Protein AF-A0A6L3X4Z1-F1 (afdb_monomer)

Solvent-accessible surface area (backbone atoms only — not comparable to full-atom values): 4671 Å² total; per-residue (Å²): 138,83,80,83,85,79,90,78,74,66,74,86,54,67,85,48,78,81,85,46,69,67,54,51,43,40,45,70,62,61,62,44,50,62,58,56,70,71,43,87,72,59,94,53,58,64,61,51,51,52,51,51,54,52,49,51,53,49,28,51,53,46,36,55,75,69,67,54,82,81,90,128

Secondary structure (DSSP, 8-state):
-PPP----SSTTTGGGSSS-HHHHHHHHHHHHHHHHHH-SS-TTHHHHHHHHHHHHHHHHHHHHHTTPPP--

Organism: NCBI:txid158836

InterPro domains:
  IPR017732 Type IV / VI secretion system, DotU [PF09850] (22-71)
  IPR038522 Type IV / VI secretion system, DotU superfamily [G3DSA:1.25.40.590] (17-72)

Mean predicted aligned error: 12.14 Å

Structure (mmCIF, N/CA/C/O backbone):
data_AF-A0A6L3X4Z1-F1
#
_entry.id   AF-A0A6L3X4Z1-F1
#
loop_
_atom_site.group_PDB
_atom_site.id
_atom_site.type_symbol
_atom_site.label_atom_id
_atom_site.label_alt_id
_atom_site.label_comp_id
_atom_site.label_asym_id
_atom_site.label_entity_id
_atom_site.label_seq_id
_atom_site.pdbx_PDB_ins_code
_atom_site.Cartn_x
_atom_site.Cartn_y
_atom_site.Cartn_z
_atom_site.occupancy
_atom_site.B_iso_or_equiv
_atom_site.auth_seq_id
_atom_site.auth_comp_id
_atom_site.auth_asym_id
_atom_site.auth_atom_id
_atom_site.pdbx_PDB_model_num
ATOM 1 N N . MET A 1 1 ? 36.602 -5.619 32.616 1.00 53.09 1 MET A N 1
ATOM 2 C CA . MET A 1 1 ? 36.366 -4.640 31.537 1.00 53.09 1 MET A CA 1
ATOM 3 C C . MET A 1 1 ? 35.803 -5.421 30.358 1.00 53.09 1 MET A C 1
ATOM 5 O O . MET A 1 1 ? 36.582 -5.915 29.561 1.00 53.09 1 MET A O 1
ATOM 9 N N . GLN A 1 2 ? 34.488 -5.668 30.328 1.00 47.69 2 GLN A N 1
ATOM 10 C CA . GLN A 1 2 ? 33.839 -6.316 29.183 1.00 47.69 2 GLN A CA 1
ATOM 11 C C . GLN A 1 2 ? 33.194 -5.204 28.364 1.00 47.69 2 GLN A C 1
ATOM 13 O O . GLN A 1 2 ? 32.397 -4.418 28.881 1.00 47.69 2 GLN A O 1
ATOM 18 N N . GLU A 1 3 ? 33.681 -5.072 27.142 1.00 44.81 3 GLU A N 1
ATOM 19 C CA . GLU A 1 3 ? 33.429 -3.959 26.250 1.00 44.81 3 GLU A CA 1
ATOM 20 C C . GLU A 1 3 ? 31.966 -3.900 25.812 1.00 44.81 3 GLU A C 1
ATOM 22 O O . GLU A 1 3 ? 31.284 -4.900 25.604 1.00 44.81 3 GLU A O 1
ATOM 27 N N . ARG A 1 4 ? 31.507 -2.656 25.740 1.00 62.59 4 ARG A N 1
ATOM 28 C CA . ARG A 1 4 ? 30.215 -2.198 25.242 1.00 62.59 4 ARG A CA 1
ATOM 29 C C . ARG A 1 4 ? 30.190 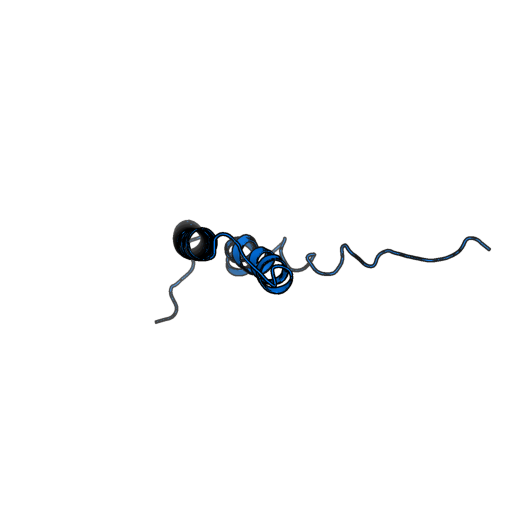-2.376 23.716 1.00 62.59 4 ARG A C 1
ATOM 31 O O . ARG A 1 4 ? 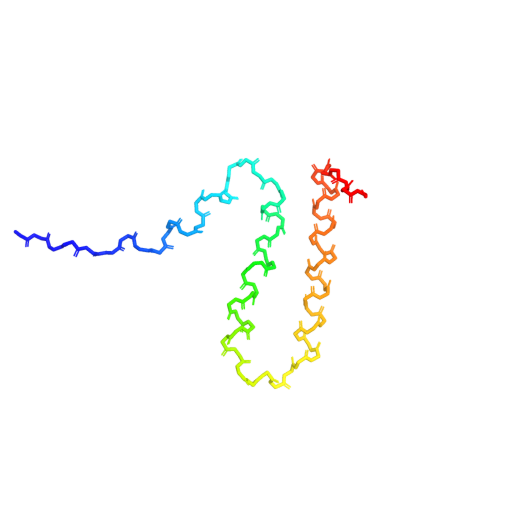31.269 -2.397 23.130 1.00 62.59 4 ARG A O 1
ATOM 38 N N . GLN A 1 5 ? 28.988 -2.311 23.126 1.00 43.81 5 GLN A N 1
ATOM 39 C CA . GLN A 1 5 ? 28.629 -2.252 21.684 1.00 43.81 5 GLN A CA 1
ATOM 40 C C . GLN A 1 5 ? 28.027 -3.589 21.202 1.00 43.81 5 GLN A C 1
ATOM 42 O O . GLN A 1 5 ? 28.622 -4.633 21.410 1.00 43.81 5 GLN A O 1
ATOM 47 N N . ASP A 1 6 ? 26.842 -3.679 20.600 1.00 42.94 6 ASP A N 1
ATOM 48 C CA . ASP A 1 6 ? 26.065 -2.692 19.851 1.00 42.94 6 ASP A CA 1
ATOM 49 C C . ASP A 1 6 ? 24.575 -3.099 19.881 1.00 42.94 6 ASP A C 1
ATOM 51 O O . ASP A 1 6 ? 24.163 -4.055 19.233 1.00 42.94 6 ASP A O 1
ATOM 55 N N . THR A 1 7 ? 23.747 -2.404 20.665 1.00 44.84 7 THR A N 1
ATOM 56 C CA . THR A 1 7 ? 22.278 -2.467 20.529 1.00 44.84 7 THR A CA 1
ATOM 57 C C . THR A 1 7 ? 21.842 -1.340 19.586 1.00 44.84 7 THR A C 1
ATOM 59 O O . THR A 1 7 ? 21.042 -0.485 19.953 1.00 44.84 7 THR A O 1
ATOM 62 N N . GLY A 1 8 ? 22.463 -1.251 18.405 1.00 46.59 8 GLY A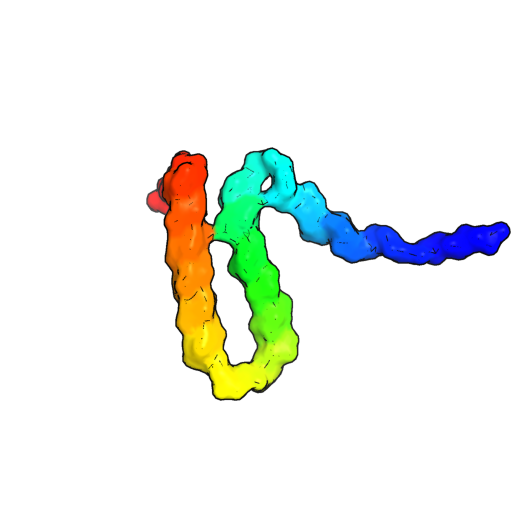 N 1
ATOM 63 C CA . GLY A 1 8 ? 22.281 -0.143 17.462 1.00 46.59 8 GLY A CA 1
ATOM 64 C C . GLY A 1 8 ? 21.214 -0.376 16.390 1.00 46.59 8 GLY A C 1
ATOM 65 O O . GLY A 1 8 ? 20.848 0.566 15.692 1.00 46.59 8 GLY A O 1
ATOM 66 N N . SER A 1 9 ? 20.687 -1.600 16.252 1.00 49.25 9 SER A N 1
ATOM 67 C CA . SER A 1 9 ? 19.865 -1.976 15.086 1.00 49.25 9 SER A CA 1
ATOM 68 C C . SER A 1 9 ? 18.380 -2.238 15.376 1.00 49.25 9 SER A C 1
ATOM 70 O O . SER A 1 9 ? 17.566 -2.134 14.464 1.00 49.25 9 SER A O 1
ATOM 72 N N . ASP A 1 10 ? 17.987 -2.496 16.627 1.00 44.78 10 ASP A N 1
ATOM 73 C CA . ASP A 1 10 ? 16.585 -2.807 16.963 1.00 44.78 10 ASP A CA 1
ATOM 74 C C . ASP A 1 10 ? 15.722 -1.568 17.252 1.00 44.78 10 ASP A C 1
ATOM 76 O O . ASP A 1 10 ? 14.502 -1.603 17.112 1.00 44.78 10 ASP A O 1
ATOM 80 N N . ALA A 1 11 ? 16.331 -0.434 17.613 1.00 43.25 11 ALA A N 1
ATOM 81 C CA . ALA A 1 11 ? 15.591 0.755 18.048 1.00 43.25 11 ALA A CA 1
ATOM 82 C C . ALA A 1 11 ? 14.933 1.555 16.906 1.00 43.25 11 ALA A C 1
ATOM 84 O O . ALA A 1 11 ? 14.075 2.396 17.170 1.00 43.25 11 ALA A O 1
ATOM 85 N N . VAL A 1 12 ? 15.288 1.303 15.640 1.00 50.31 12 VAL A N 1
ATOM 86 C CA . VAL A 1 12 ? 14.748 2.065 14.495 1.00 50.31 12 VAL A CA 1
ATOM 87 C C . VAL A 1 12 ? 13.312 1.644 14.136 1.00 50.31 12 VAL A C 1
ATOM 89 O O . VAL A 1 12 ? 12.625 2.363 13.414 1.00 50.31 12 VAL A O 1
ATOM 92 N N . PHE A 1 13 ? 12.804 0.534 14.685 1.00 52.47 13 PHE A N 1
ATOM 93 C CA . PHE A 1 13 ? 11.478 0.007 14.334 1.00 52.47 13 PHE A CA 1
ATOM 94 C C . PHE A 1 13 ? 10.534 -0.234 15.525 1.00 52.47 13 PHE A C 1
ATOM 96 O O . PHE A 1 13 ? 9.358 -0.534 15.332 1.00 52.47 13 PHE A O 1
ATOM 103 N N . THR A 1 14 ? 10.975 -0.042 16.771 1.00 46.06 14 THR A N 1
ATOM 104 C CA . THR A 1 14 ? 10.146 -0.350 17.957 1.00 46.06 14 THR A CA 1
ATOM 105 C C . THR A 1 14 ? 8.935 0.582 18.132 1.00 46.06 14 THR A C 1
ATOM 107 O O . THR A 1 14 ? 8.019 0.269 18.888 1.00 46.06 14 THR A O 1
ATOM 110 N N . GLY A 1 15 ? 8.847 1.685 17.379 1.00 45.38 15 GLY A N 1
ATOM 111 C CA . GLY A 1 15 ? 7.631 2.507 17.299 1.00 45.38 15 GLY A CA 1
ATOM 112 C C . GLY A 1 15 ? 6.491 1.894 16.467 1.00 45.38 15 GLY A C 1
ATOM 113 O O . GLY A 1 15 ? 5.370 2.398 16.514 1.00 45.38 15 GLY A O 1
ATOM 114 N N . ALA A 1 16 ? 6.747 0.822 15.708 1.00 50.12 16 ALA A N 1
ATOM 115 C CA . ALA A 1 16 ? 5.820 0.287 14.706 1.00 50.12 16 ALA A CA 1
ATOM 116 C C . ALA A 1 16 ? 4.900 -0.847 15.202 1.00 50.12 16 ALA A C 1
ATOM 118 O O . ALA A 1 16 ? 4.002 -1.254 14.464 1.00 50.12 16 ALA A O 1
ATOM 119 N N . SER A 1 17 ? 5.084 -1.356 16.426 1.00 50.59 17 SER A N 1
ATOM 120 C CA . SER A 1 17 ? 4.489 -2.647 16.828 1.00 50.59 17 SER A CA 1
ATOM 121 C C . SER A 1 17 ? 3.351 -2.585 17.857 1.00 50.59 17 SER A C 1
ATOM 123 O O . SER A 1 17 ? 2.843 -3.635 18.230 1.00 50.59 17 SER A O 1
ATOM 125 N N . GLY A 1 18 ? 2.923 -1.407 18.330 1.00 51.38 18 GLY A N 1
ATOM 126 C CA . GLY A 1 18 ? 1.931 -1.325 19.421 1.00 51.38 18 GLY A CA 1
ATOM 127 C C . GLY A 1 18 ? 0.570 -0.733 19.059 1.00 51.38 18 GLY A C 1
ATOM 128 O O . GLY A 1 18 ? -0.462 -1.344 19.315 1.00 51.38 18 GLY A O 1
ATOM 129 N N . ASN A 1 19 ? 0.553 0.476 18.486 1.00 62.19 19 ASN A N 1
ATOM 130 C CA . ASN A 1 19 ? -0.643 1.327 18.574 1.00 62.19 19 ASN A CA 1
ATOM 131 C C . ASN A 1 19 ? -1.034 2.074 17.291 1.00 62.19 19 ASN A C 1
ATOM 133 O O . ASN A 1 19 ? -2.070 2.734 17.296 1.00 62.19 19 ASN A O 1
ATOM 137 N N . ASN A 1 20 ? -0.259 1.995 16.202 1.00 76.19 20 ASN A N 1
ATOM 138 C CA . ASN A 1 20 ? -0.583 2.717 14.969 1.00 76.19 20 ASN A CA 1
ATOM 139 C C . ASN A 1 20 ? -0.739 1.767 13.774 1.00 76.19 20 ASN A C 1
ATOM 141 O O . ASN A 1 20 ? 0.233 1.357 13.139 1.00 76.19 20 ASN A O 1
ATOM 145 N N . GLN A 1 21 ? -1.994 1.433 13.469 1.00 78.50 21 GLN A N 1
ATOM 146 C CA . GLN A 1 21 ? -2.361 0.542 12.368 1.00 78.50 21 GLN A CA 1
ATOM 147 C C . GLN A 1 21 ? -1.992 1.113 10.986 1.00 78.50 21 GLN A C 1
ATOM 149 O O . GLN A 1 21 ? -1.681 0.335 10.086 1.00 78.50 21 GLN A O 1
ATOM 154 N N . LEU A 1 22 ? -1.933 2.446 10.825 1.00 81.44 22 LEU A N 1
ATOM 155 C CA . LEU A 1 22 ? -1.464 3.081 9.584 1.00 81.44 22 LEU A CA 1
ATOM 156 C C . LEU A 1 22 ? 0.022 2.799 9.360 1.00 81.44 22 LEU A C 1
ATOM 158 O O . LEU A 1 22 ? 0.427 2.402 8.269 1.00 81.44 22 LEU A O 1
ATOM 162 N N . VAL A 1 23 ? 0.832 2.954 10.411 1.00 81.69 23 VAL A N 1
ATOM 163 C CA . VAL A 1 23 ? 2.274 2.672 10.351 1.00 81.69 23 VAL A CA 1
ATOM 164 C C . VAL A 1 23 ? 2.503 1.189 10.075 1.00 81.69 23 VAL A C 1
ATOM 166 O O . VAL A 1 23 ? 3.264 0.845 9.172 1.00 81.69 23 VAL A O 1
ATOM 169 N N . ALA A 1 24 ? 1.770 0.310 10.765 1.00 81.31 24 ALA A N 1
ATOM 170 C CA . ALA A 1 24 ? 1.834 -1.129 10.529 1.00 81.31 24 ALA A CA 1
ATOM 171 C C . ALA A 1 24 ? 1.523 -1.499 9.066 1.00 81.31 24 ALA A C 1
ATOM 173 O O . ALA A 1 24 ? 2.251 -2.286 8.456 1.00 81.31 24 ALA A O 1
ATOM 174 N N . ALA A 1 25 ? 0.487 -0.893 8.476 1.00 82.12 25 ALA A N 1
ATOM 175 C CA . ALA A 1 25 ? 0.124 -1.108 7.080 1.00 82.12 25 ALA A CA 1
ATOM 176 C C . ALA A 1 25 ? 1.171 -0.549 6.096 1.00 82.12 25 ALA A C 1
ATOM 178 O O . ALA A 1 25 ? 1.359 -1.134 5.021 1.00 82.12 25 ALA A O 1
ATOM 179 N N . ALA A 1 26 ? 1.836 0.560 6.442 1.00 86.62 26 ALA A N 1
ATOM 180 C CA . ALA A 1 26 ? 2.827 1.252 5.613 1.00 86.62 26 ALA A CA 1
ATOM 181 C C . ALA A 1 26 ? 4.236 0.640 5.684 1.00 86.62 26 ALA A C 1
ATOM 183 O O . ALA A 1 26 ? 5.057 0.892 4.800 1.00 86.62 26 ALA A O 1
ATOM 184 N N . ASN A 1 27 ? 4.527 -0.194 6.686 1.00 84.12 27 ASN A N 1
ATOM 185 C CA . ASN A 1 27 ? 5.839 -0.818 6.877 1.00 84.12 27 ASN A CA 1
ATOM 186 C C . ASN A 1 27 ? 6.442 -1.452 5.605 1.00 84.12 27 ASN A C 1
ATOM 188 O O . ASN A 1 27 ? 7.630 -1.235 5.360 1.00 84.12 27 ASN A O 1
ATOM 192 N N . PRO A 1 28 ? 5.693 -2.184 4.755 1.00 82.25 28 PRO A N 1
ATOM 193 C CA . PRO A 1 28 ? 6.244 -2.744 3.517 1.00 82.25 28 PRO A CA 1
ATOM 194 C C . PRO A 1 28 ? 6.722 -1.682 2.517 1.00 82.25 28 PRO A C 1
ATOM 196 O O . PRO A 1 28 ? 7.747 -1.875 1.866 1.00 82.25 28 PRO A O 1
ATOM 199 N N . LEU A 1 29 ? 6.035 -0.537 2.436 1.00 85.75 29 LEU A N 1
ATOM 200 C CA . LEU A 1 29 ? 6.438 0.595 1.595 1.00 85.75 29 LEU A CA 1
ATOM 201 C C . LEU A 1 29 ? 7.693 1.271 2.154 1.00 85.75 29 LEU A C 1
ATOM 203 O O . LEU A 1 29 ? 8.632 1.550 1.412 1.00 85.75 29 LEU A O 1
ATOM 207 N N . LEU A 1 30 ? 7.742 1.477 3.472 1.00 86.00 30 LEU A N 1
ATOM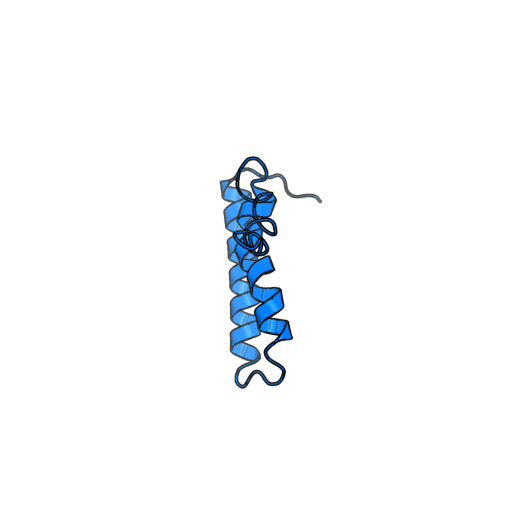 208 C CA . LEU A 1 30 ? 8.891 2.089 4.145 1.00 86.00 30 LEU A CA 1
ATOM 209 C C . LEU A 1 30 ? 10.160 1.239 3.998 1.00 86.00 30 LEU A C 1
ATOM 211 O O . LEU A 1 30 ? 11.238 1.776 3.745 1.00 86.00 30 LEU A O 1
ATOM 215 N N . ASN A 1 31 ? 10.027 -0.087 4.072 1.00 83.38 31 ASN A N 1
ATOM 216 C CA . ASN A 1 31 ? 11.134 -1.021 3.859 1.00 83.38 31 ASN A CA 1
ATOM 217 C C . ASN A 1 31 ? 11.602 -1.090 2.393 1.00 83.38 31 ASN A C 1
ATOM 219 O O . ASN A 1 31 ? 12.746 -1.464 2.136 1.00 83.38 31 ASN A O 1
ATOM 223 N N . ALA A 1 32 ? 10.768 -0.696 1.425 1.00 80.88 32 ALA A N 1
ATOM 224 C CA . ALA A 1 32 ? 11.165 -0.638 0.018 1.00 80.88 32 ALA A CA 1
ATOM 225 C C . ALA A 1 32 ? 12.105 0.548 -0.283 1.00 80.88 32 ALA A C 1
ATOM 227 O O . ALA A 1 32 ? 12.983 0.433 -1.135 1.00 80.88 32 ALA A O 1
ATOM 228 N N . ILE A 1 33 ? 11.985 1.666 0.444 1.00 81.75 33 ILE A N 1
ATOM 229 C CA . ILE A 1 33 ? 12.783 2.892 0.243 1.00 81.75 33 ILE A CA 1
ATOM 230 C C . ILE A 1 33 ? 14.304 2.650 0.271 1.00 81.75 33 ILE A C 1
ATOM 232 O O . ILE A 1 33 ? 14.982 3.066 -0.673 1.00 81.75 33 ILE A O 1
ATOM 236 N N . PRO A 1 34 ? 14.895 2.006 1.299 1.00 78.44 34 PRO A N 1
ATOM 237 C CA . PRO A 1 34 ? 16.330 1.736 1.297 1.00 78.44 34 PRO A CA 1
ATOM 238 C C . PRO A 1 34 ? 16.743 0.843 0.122 1.00 78.44 34 PRO A C 1
ATOM 240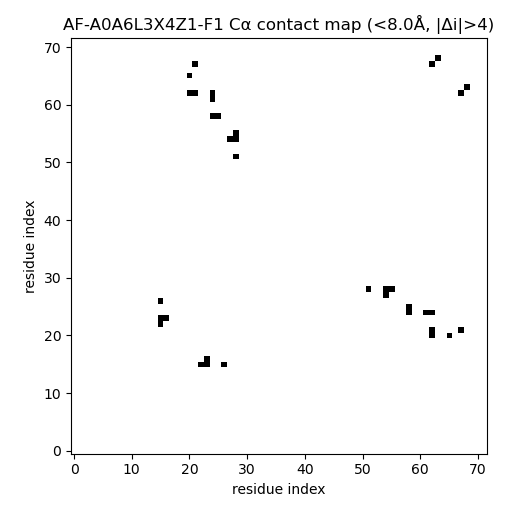 O O . PRO A 1 34 ? 17.764 1.120 -0.501 1.00 78.44 34 PRO A O 1
ATOM 243 N N . GLN A 1 35 ? 15.935 -0.156 -0.254 1.00 72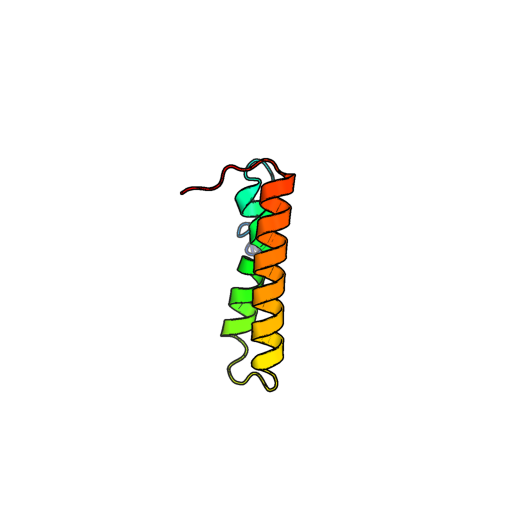.19 35 GLN A N 1
ATOM 244 C CA . GLN A 1 35 ? 16.248 -1.016 -1.403 1.00 72.19 35 GLN A CA 1
ATOM 245 C C . GLN A 1 35 ? 16.266 -0.243 -2.727 1.00 72.19 35 GLN A C 1
ATOM 247 O O . GLN A 1 35 ? 17.145 -0.469 -3.559 1.00 72.19 35 GLN A O 1
ATOM 252 N N . ILE A 1 36 ? 15.360 0.724 -2.893 1.00 74.88 36 ILE A N 1
ATOM 253 C CA . ILE A 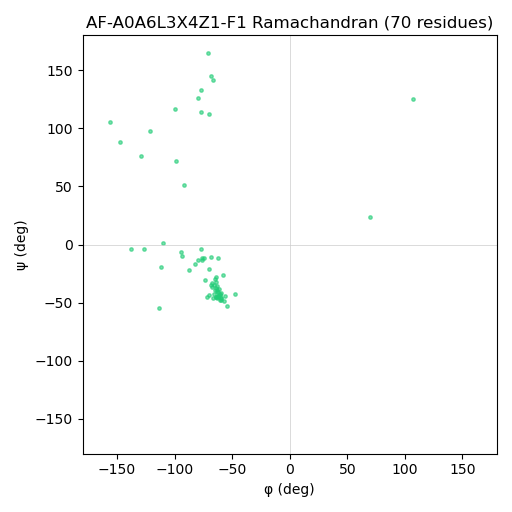1 36 ? 15.344 1.628 -4.051 1.00 74.88 36 ILE A CA 1
ATOM 254 C C . ILE A 1 36 ? 16.619 2.477 -4.078 1.00 74.88 36 ILE A C 1
ATOM 256 O O . ILE A 1 36 ? 17.268 2.569 -5.116 1.00 74.88 36 ILE A O 1
ATOM 260 N N . ARG A 1 37 ? 17.019 3.053 -2.935 1.00 76.06 37 ARG A N 1
ATOM 261 C CA . ARG A 1 37 ? 18.220 3.905 -2.843 1.00 76.06 37 ARG A CA 1
ATOM 262 C C . ARG A 1 37 ? 19.526 3.154 -3.104 1.00 76.06 37 ARG A C 1
ATOM 264 O O . ARG A 1 37 ? 20.446 3.738 -3.662 1.00 76.06 37 ARG A O 1
ATOM 271 N N . HIS A 1 38 ? 19.619 1.888 -2.698 1.00 68.38 38 HIS A N 1
ATOM 272 C CA . HIS A 1 38 ? 20.823 1.072 -2.899 1.00 68.38 38 HIS A CA 1
ATOM 273 C C . HIS A 1 38 ? 20.947 0.495 -4.314 1.00 68.38 38 HIS A C 1
ATOM 275 O O . HIS A 1 38 ? 22.021 0.044 -4.703 1.00 68.38 38 HIS A O 1
ATOM 281 N N . SER A 1 39 ? 19.883 0.545 -5.108 1.00 62.16 39 SER A N 1
ATOM 282 C CA . SER A 1 39 ? 19.855 -0.031 -6.447 1.00 62.16 39 SER A CA 1
ATOM 283 C C . SER A 1 39 ? 20.102 1.049 -7.499 1.00 62.16 39 SER A C 1
ATOM 285 O O . SER A 1 39 ? 19.201 1.472 -8.222 1.00 62.16 39 SER A O 1
ATOM 287 N N . VAL A 1 40 ? 21.354 1.508 -7.557 1.00 59.09 40 VAL A N 1
ATOM 288 C CA . VAL A 1 40 ? 21.854 2.570 -8.455 1.00 59.09 40 VAL A CA 1
ATOM 289 C C . VAL A 1 40 ? 21.734 2.187 -9.946 1.00 59.09 40 VAL A C 1
ATOM 291 O O . VAL A 1 40 ? 21.836 3.035 -10.828 1.00 59.09 40 VAL A O 1
ATOM 294 N N . SER A 1 41 ? 21.449 0.921 -10.263 1.00 63.44 41 SER A N 1
ATOM 295 C CA . SER A 1 41 ? 21.076 0.456 -11.604 1.00 63.44 41 SER A CA 1
ATOM 296 C C . SER A 1 41 ? 20.099 -0.711 -11.476 1.00 63.44 41 SER A C 1
ATOM 298 O O . SER A 1 41 ? 20.506 -1.861 -11.370 1.00 63.44 41 SER A O 1
ATOM 300 N N . HIS A 1 42 ? 18.798 -0.423 -11.404 1.00 60.78 42 HIS A N 1
ATOM 301 C CA . HIS A 1 42 ? 17.789 -1.476 -11.521 1.00 60.78 42 HIS A CA 1
ATOM 302 C C . HIS A 1 42 ? 17.779 -1.984 -12.968 1.00 60.78 42 HIS A C 1
ATOM 304 O O . HIS A 1 42 ? 17.340 -1.253 -13.857 1.00 60.78 42 HIS A O 1
ATOM 310 N N . ASP A 1 43 ? 18.205 -3.230 -13.186 1.00 62.69 43 ASP A N 1
ATOM 311 C CA . ASP A 1 43 ? 18.001 -3.941 -14.460 1.00 62.69 43 ASP A CA 1
ATOM 312 C C . ASP A 1 43 ? 16.506 -4.037 -14.824 1.00 62.69 43 ASP A C 1
ATOM 314 O O . ASP A 1 43 ? 16.150 -4.070 -15.998 1.00 62.69 43 ASP A O 1
ATOM 318 N N . ASP A 1 44 ? 15.615 -4.009 -13.823 1.00 73.31 44 ASP A N 1
ATOM 319 C CA . ASP A 1 44 ? 14.163 -4.072 -14.008 1.00 73.31 44 ASP A CA 1
ATOM 320 C C . ASP A 1 44 ? 13.420 -2.953 -13.255 1.00 73.31 44 ASP A C 1
ATOM 322 O O . ASP A 1 44 ? 12.798 -3.136 -12.203 1.00 73.31 44 ASP A O 1
ATOM 326 N N . GLN A 1 45 ? 13.488 -1.744 -13.810 1.00 77.69 45 GLN A N 1
ATOM 327 C CA . GLN A 1 45 ? 12.745 -0.584 -13.301 1.00 77.69 45 GLN A CA 1
ATOM 328 C C . GLN A 1 45 ? 11.223 -0.761 -13.420 1.00 77.69 45 GLN A C 1
ATOM 330 O O . GLN A 1 45 ? 10.467 -0.217 -12.610 1.00 77.69 45 GLN A O 1
ATOM 335 N N . VAL A 1 46 ? 10.762 -1.516 -14.422 1.00 82.56 46 VAL A N 1
ATOM 336 C CA . VAL A 1 46 ? 9.334 -1.741 -14.675 1.00 82.56 46 VAL A CA 1
ATOM 337 C C . VAL A 1 46 ? 8.751 -2.661 -13.605 1.00 82.56 46 VAL A C 1
ATOM 339 O O . VAL A 1 46 ? 7.716 -2.330 -13.024 1.00 82.56 46 VAL A O 1
ATOM 342 N N . GLY A 1 47 ? 9.440 -3.753 -13.270 1.00 83.69 47 GLY A N 1
ATOM 343 C CA . GLY A 1 47 ? 9.061 -4.658 -12.188 1.00 83.69 47 GLY A CA 1
ATOM 344 C C . GLY A 1 47 ? 9.074 -3.978 -10.822 1.00 83.69 47 GLY A C 1
ATOM 345 O O . GLY A 1 47 ? 8.134 -4.147 -10.042 1.00 83.69 47 GLY A O 1
ATOM 346 N N . LEU A 1 48 ? 10.069 -3.124 -10.548 1.00 81.38 48 LEU A N 1
ATOM 347 C CA . LEU A 1 48 ? 10.095 -2.321 -9.322 1.00 81.38 48 LEU A CA 1
ATOM 348 C C . LEU A 1 48 ? 8.883 -1.387 -9.229 1.00 81.38 48 LEU A C 1
ATOM 350 O O . LEU A 1 48 ? 8.215 -1.332 -8.193 1.00 81.38 48 LEU A O 1
ATOM 354 N N . ARG A 1 49 ? 8.578 -0.665 -10.313 1.00 83.50 49 ARG A N 1
ATOM 355 C CA . ARG A 1 49 ? 7.408 0.216 -10.379 1.00 83.50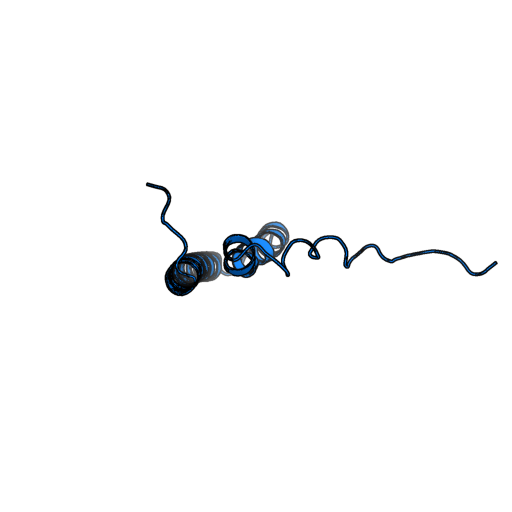 49 ARG A CA 1
ATOM 356 C C . ARG A 1 49 ? 6.117 -0.568 -10.152 1.00 83.50 49 ARG A C 1
ATOM 358 O O . ARG A 1 49 ? 5.275 -0.121 -9.378 1.00 83.50 49 ARG A O 1
ATOM 365 N N . GLN A 1 50 ? 5.963 -1.721 -10.799 1.00 88.38 50 GLN A N 1
ATOM 366 C CA . GLN A 1 50 ? 4.775 -2.558 -10.652 1.00 88.38 50 GLN A CA 1
ATOM 367 C C . GLN A 1 50 ? 4.616 -3.050 -9.209 1.00 88.38 50 GLN A C 1
ATOM 369 O O . GLN A 1 50 ? 3.540 -2.925 -8.627 1.00 88.38 50 GLN A O 1
ATOM 374 N N . ARG A 1 51 ? 5.713 -3.495 -8.589 1.00 85.38 51 ARG A N 1
ATOM 375 C CA . ARG A 1 51 ? 5.737 -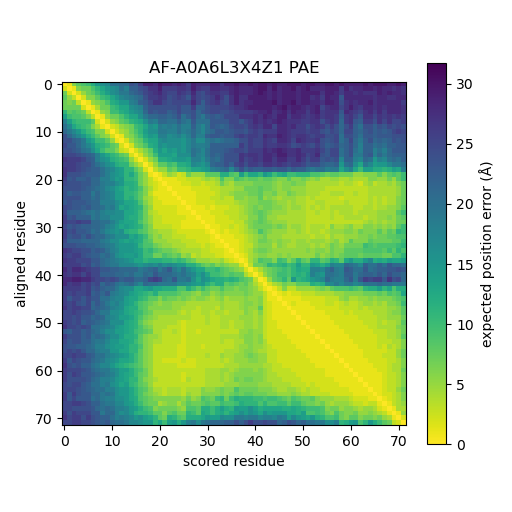3.907 -7.183 1.00 85.38 51 ARG A CA 1
ATOM 376 C C . ARG A 1 51 ? 5.342 -2.772 -6.238 1.00 85.38 51 ARG A C 1
ATOM 378 O O . ARG A 1 51 ? 4.580 -3.009 -5.308 1.00 85.38 51 ARG A O 1
ATOM 385 N N . LEU A 1 52 ? 5.823 -1.550 -6.471 1.00 87.06 52 LEU A N 1
ATOM 386 C CA . LEU A 1 52 ? 5.432 -0.376 -5.682 1.00 87.06 52 LEU A CA 1
ATOM 387 C C . LEU A 1 52 ? 3.936 -0.075 -5.811 1.00 87.06 52 LEU A C 1
ATOM 389 O O . LEU A 1 52 ? 3.276 0.162 -4.804 1.00 87.06 52 LEU A O 1
ATOM 393 N N . ILE A 1 53 ? 3.393 -0.127 -7.029 1.00 90.00 53 ILE A N 1
ATOM 394 C CA . ILE A 1 53 ? 1.956 0.062 -7.274 1.00 90.00 53 ILE A CA 1
ATOM 395 C C . ILE A 1 53 ? 1.141 -0.989 -6.514 1.00 90.00 53 ILE A C 1
ATOM 397 O O . ILE A 1 53 ? 0.161 -0.652 -5.849 1.00 90.00 53 ILE A O 1
ATOM 401 N N . ASP A 1 54 ? 1.550 -2.254 -6.582 1.00 90.75 54 ASP A N 1
ATOM 402 C CA . ASP A 1 54 ? 0.844 -3.338 -5.906 1.00 90.75 54 ASP A CA 1
ATOM 403 C C . ASP A 1 54 ? 0.948 -3.228 -4.379 1.00 90.75 54 ASP A C 1
ATOM 405 O O . ASP A 1 54 ? -0.035 -3.478 -3.682 1.00 90.75 54 ASP A O 1
ATOM 409 N N . GLU A 1 55 ? 2.084 -2.781 -3.836 1.00 88.06 55 GLU A N 1
ATOM 410 C CA . GLU A 1 55 ? 2.217 -2.521 -2.400 1.00 88.06 55 GLU A CA 1
ATOM 411 C C . GLU A 1 55 ? 1.387 -1.318 -1.928 1.00 88.06 55 GLU A C 1
ATOM 413 O O . GLU A 1 55 ? 0.823 -1.383 -0.836 1.00 88.06 55 GLU A O 1
ATOM 418 N N . ILE A 1 56 ? 1.227 -0.266 -2.741 1.00 90.00 56 ILE A N 1
ATOM 419 C CA . ILE A 1 56 ? 0.317 0.855 -2.434 1.00 90.00 56 ILE A CA 1
ATOM 420 C C . ILE A 1 56 ? -1.136 0.368 -2.397 1.00 90.00 56 ILE A C 1
ATOM 422 O O . ILE A 1 56 ? -1.859 0.656 -1.445 1.00 90.00 56 ILE A O 1
ATOM 426 N N . ARG A 1 57 ? -1.557 -0.439 -3.378 1.00 91.69 57 ARG A N 1
ATOM 427 C CA . ARG A 1 57 ? -2.903 -1.041 -3.391 1.00 91.69 57 ARG A CA 1
ATOM 428 C C . ARG A 1 57 ? -3.140 -1.927 -2.169 1.00 91.69 57 ARG A C 1
ATOM 430 O O . ARG A 1 57 ? -4.196 -1.870 -1.547 1.00 91.69 57 ARG A O 1
ATOM 437 N N . ARG A 1 58 ? -2.150 -2.744 -1.793 1.00 89.06 58 ARG A N 1
ATOM 438 C CA . ARG A 1 58 ? -2.215 -3.590 -0.590 1.00 89.06 58 ARG A CA 1
ATOM 439 C C . ARG A 1 58 ? -2.270 -2.759 0.685 1.00 89.06 58 ARG A C 1
ATOM 441 O O . ARG A 1 58 ? -2.996 -3.132 1.600 1.00 89.06 58 ARG A O 1
ATOM 448 N N . PHE A 1 59 ? -1.519 -1.662 0.761 1.00 89.62 59 PHE A N 1
ATOM 449 C CA . PHE A 1 59 ? -1.601 -0.715 1.871 1.00 89.62 59 PHE A CA 1
ATOM 450 C C . PHE A 1 59 ? -3.023 -0.178 2.024 1.00 89.62 59 PHE A C 1
ATOM 452 O O . PHE A 1 59 ? -3.575 -0.258 3.115 1.00 89.62 59 PHE A O 1
ATOM 459 N N . GLU A 1 60 ? -3.639 0.273 0.934 1.00 88.44 60 GLU A N 1
ATOM 460 C CA . GLU A 1 60 ? -5.005 0.792 0.949 1.00 88.44 60 GLU A CA 1
ATOM 461 C C . GLU A 1 60 ? -6.012 -0.258 1.440 1.00 88.44 60 GLU A C 1
ATOM 463 O O . GLU A 1 60 ? -6.780 0.008 2.362 1.00 88.44 60 GLU A O 1
ATOM 468 N N . VAL A 1 61 ? -5.946 -1.486 0.912 1.00 89.50 61 VAL A N 1
ATOM 469 C CA . VAL A 1 61 ? -6.798 -2.599 1.367 1.00 89.50 61 VAL A CA 1
ATOM 470 C C . VAL A 1 61 ? -6.577 -2.902 2.852 1.00 89.50 61 VAL A C 1
ATOM 472 O O . VAL A 1 61 ? -7.546 -3.106 3.581 1.00 89.50 61 VAL A O 1
ATOM 475 N N . ARG A 1 62 ? -5.325 -2.899 3.333 1.00 86.62 62 ARG A N 1
ATOM 476 C CA . ARG A 1 62 ? -5.013 -3.093 4.760 1.00 86.62 62 ARG A CA 1
ATOM 477 C C . ARG A 1 62 ? -5.603 -1.976 5.623 1.00 86.62 62 ARG A C 1
ATOM 479 O O . ARG A 1 62 ? -6.147 -2.267 6.684 1.00 86.62 62 ARG A O 1
ATOM 486 N N . CYS A 1 63 ? -5.537 -0.727 5.170 1.00 85.56 63 CYS A N 1
ATOM 487 C CA . CYS A 1 63 ? -6.128 0.411 5.872 1.00 85.56 63 CYS A CA 1
ATOM 488 C C . CYS A 1 63 ? -7.657 0.319 5.928 1.00 85.56 63 CYS A C 1
ATOM 490 O O . CYS A 1 63 ? -8.241 0.525 6.990 1.00 85.56 63 CYS A O 1
ATOM 492 N N . GLN A 1 64 ? -8.298 -0.070 4.823 1.00 85.75 64 GLN A N 1
ATOM 493 C CA . GLN A 1 64 ? -9.744 -0.305 4.773 1.00 85.75 64 GLN A CA 1
ATOM 494 C C . GLN A 1 64 ? -10.168 -1.449 5.706 1.00 85.75 64 GLN A C 1
ATOM 496 O O . GLN A 1 64 ? -11.123 -1.302 6.463 1.00 85.75 64 GLN A O 1
ATOM 501 N N . GLN A 1 65 ? -9.439 -2.570 5.706 1.00 84.38 65 GLN A N 1
ATOM 502 C CA . GLN A 1 65 ? -9.694 -3.706 6.605 1.00 84.38 65 GLN A CA 1
ATOM 503 C C . GLN A 1 65 ? -9.498 -3.348 8.082 1.00 84.38 65 GLN A C 1
ATOM 505 O O . GLN A 1 65 ? -10.195 -3.883 8.941 1.00 84.38 65 GLN A O 1
ATOM 510 N N . ALA A 1 66 ? -8.573 -2.436 8.377 1.00 82.31 66 ALA A N 1
ATOM 511 C CA . ALA A 1 66 ? -8.363 -1.888 9.711 1.00 82.31 66 ALA A CA 1
ATOM 512 C C . ALA A 1 66 ? -9.416 -0.830 10.108 1.00 82.31 66 ALA A C 1
ATOM 514 O O . ALA A 1 66 ? -9.401 -0.360 11.242 1.00 82.31 66 ALA A O 1
ATOM 515 N N . GLY A 1 67 ? -10.337 -0.462 9.206 1.00 82.12 67 GLY A N 1
ATOM 516 C CA . GLY A 1 67 ? -11.375 0.540 9.463 1.00 82.12 67 GLY A CA 1
ATOM 517 C C . GLY A 1 67 ? -10.835 1.966 9.578 1.00 82.12 67 GLY A C 1
ATOM 518 O O . GLY A 1 67 ? -11.453 2.804 10.233 1.00 82.12 67 GLY A O 1
ATOM 519 N N . LEU A 1 68 ? -9.670 2.241 8.984 1.00 81.94 68 LEU A N 1
ATOM 520 C CA . LEU A 1 68 ? -9.023 3.545 9.071 1.00 81.94 68 LEU A CA 1
ATOM 521 C C . LEU A 1 68 ? -9.724 4.537 8.129 1.00 81.94 68 LEU A C 1
ATOM 523 O O . LEU A 1 68 ? -9.987 4.194 6.973 1.00 81.94 68 LEU A O 1
ATOM 527 N N . PRO A 1 69 ? -10.048 5.754 8.602 1.00 76.88 69 PRO A N 1
ATOM 528 C CA . PRO A 1 69 ? -10.724 6.748 7.784 1.00 76.88 69 PRO A CA 1
ATOM 529 C C . PRO A 1 69 ? -9.807 7.246 6.664 1.00 76.88 69 PRO A C 1
ATOM 531 O O . PRO A 1 69 ? -8.599 7.394 6.849 1.00 76.88 69 PRO A O 1
ATOM 534 N N . TYR A 1 70 ? -10.402 7.532 5.508 1.00 77.25 70 TYR A N 1
ATOM 535 C CA . TYR A 1 70 ? -9.721 8.241 4.433 1.00 77.25 70 TYR A CA 1
ATOM 536 C C . TYR A 1 70 ? -9.717 9.738 4.764 1.00 77.25 70 TYR A C 1
ATOM 538 O O . TYR A 1 70 ? -10.776 10.307 5.034 1.00 77.25 70 TYR A O 1
ATOM 546 N N . GLU A 1 71 ? -8.547 10.371 4.761 1.00 72.00 71 GLU A N 1
ATOM 547 C CA . GLU A 1 71 ? -8.448 11.833 4.803 1.00 72.00 71 GLU A CA 1
ATOM 548 C C . GLU A 1 71 ? -8.761 12.359 3.391 1.00 72.00 71 GLU A C 1
ATOM 550 O O . GLU A 1 71 ? -8.061 12.015 2.436 1.00 72.00 71 GLU A O 1
ATOM 555 N N . VAL A 1 72 ? -9.873 13.091 3.250 1.00 46.06 72 VAL A N 1
ATOM 556 C CA . VAL A 1 72 ? -10.371 13.669 1.983 1.00 46.06 72 VAL A CA 1
ATOM 557 C C . VAL A 1 72 ? -9.915 15.105 1.783 1.00 46.06 72 VAL A C 1
ATOM 559 O O . VAL A 1 72 ? -9.874 15.855 2.783 1.00 46.06 72 VAL A O 1
#

Sequence (72 aa):
MQERQDTGSDAVFTGASGNNQLVAAANPLLNAIPQIRHSVSHDDQVGLRQRLIDEIRRFEVRCQQAGLPYEV

Radius of gyration: 16.74 Å; Cα contacts (8 Å, |Δi|>4): 18; chains: 1; bounding box: 48×20×46 Å

Nearest PDB structures (foldseek):
  4v78-assembly1_AO  TM=5.545E-01  e=7.319E+00  Escherichia coli K-12
  6o8y-assembly1_o  TM=4.001E-01  e=4.148E+00  Enterococcus faecalis
  4v9c-assembly2_CO  TM=5.500E-01  e=9.420E+00  Escherichia coli K-12

Foldseek 3Di:
DDDDDDPDPPVVCPVQPDDDQLSVLCVVVVVVVVVVVVCPDDPCPPVSVVVNVVSVVSSVVSCVVVVHDDDD

pLDDT: mean 71.85, std 16.06, range [42.94, 91.69]